Protein AF-T0ZPZ7-F1 (afdb_monomer)

InterPro domains:
  IPR003594 Histidine kinase/HSP90-like ATPase domain [PF02518] (1-65)
  IPR004358 Signal transduction histidine kinase-related protein, C-terminal [PR00344] (15-25)
  IPR004358 Signal transduction histidine kinase-r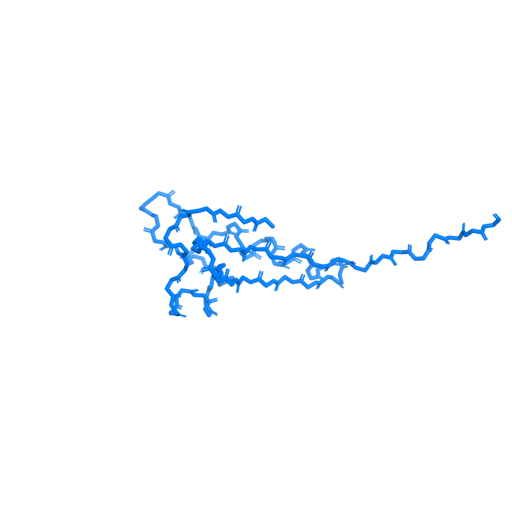elated protein, C-terminal [PR00344] (26-44)
  IPR004358 Signal transduction histidine kinase-related protein, C-terminal [PR00344] (50-63)
  IPR005467 Histidine kinase domain [PS50109] (1-66)
  IPR036890 Histidine kinase/HSP90-like ATPase superfamily [G3DSA:3.30.565.10] (1-69)
  IPR036890 Histidine kinase/HSP90-like ATPase superfamily [SSF55874] (1-64)

Structure (mmCIF, N/CA/C/O backbone):
data_AF-T0ZPZ7-F1
#
_entry.id   AF-T0ZPZ7-F1
#
loop_
_atom_site.group_PDB
_atom_site.id
_atom_site.type_symbol
_atom_site.label_atom_id
_atom_site.label_alt_id
_atom_site.label_comp_id
_atom_site.label_asym_id
_atom_site.label_entity_id
_atom_site.label_seq_id
_atom_site.pdbx_PDB_ins_code
_atom_site.Cartn_x
_atom_site.Cartn_y
_atom_site.Cartn_z
_atom_site.occupancy
_atom_site.B_iso_or_equiv
_atom_site.auth_seq_id
_atom_site.auth_comp_id
_atom_site.auth_asym_id
_atom_site.auth_atom_id
_atom_site.pdbx_PDB_model_num
ATOM 1 N N . VAL A 1 1 ? 1.135 3.519 -10.375 1.00 92.19 1 VAL A N 1
ATOM 2 C CA . VAL A 1 1 ? 1.145 4.959 -10.027 1.00 92.19 1 VAL A CA 1
ATOM 3 C C . VAL A 1 1 ? 2.422 5.227 -9.268 1.00 92.19 1 VAL A C 1
ATOM 5 O O . VAL A 1 1 ? 2.688 4.478 -8.336 1.00 92.19 1 VAL A O 1
ATOM 8 N N . SER A 1 2 ? 3.194 6.231 -9.671 1.00 94.69 2 SER A N 1
ATOM 9 C CA . SER A 1 2 ? 4.471 6.578 -9.041 1.00 94.69 2 SER A CA 1
ATOM 10 C C . SER A 1 2 ? 4.514 8.075 -8.766 1.00 94.69 2 SER A C 1
ATOM 12 O O . SER A 1 2 ? 3.976 8.852 -9.555 1.00 94.69 2 SER A O 1
ATOM 14 N N . ASP A 1 3 ? 5.129 8.459 -7.654 1.00 92.56 3 ASP A N 1
ATOM 15 C CA . ASP A 1 3 ? 5.426 9.848 -7.311 1.00 92.56 3 ASP A CA 1
ATOM 16 C C . ASP A 1 3 ? 6.937 10.076 -7.164 1.00 92.56 3 ASP A C 1
ATOM 18 O O . ASP A 1 3 ? 7.722 9.134 -7.246 1.00 92.56 3 ASP A O 1
ATOM 22 N N . ASN A 1 4 ? 7.323 11.337 -6.947 1.00 93.38 4 ASN A N 1
ATOM 23 C CA . ASN A 1 4 ? 8.713 11.765 -6.764 1.00 93.38 4 ASN A CA 1
ATOM 24 C C . ASN A 1 4 ? 8.954 12.276 -5.327 1.00 93.38 4 ASN A C 1
ATOM 26 O O . ASN A 1 4 ? 9.782 13.158 -5.104 1.00 93.38 4 ASN A O 1
ATOM 30 N N . GLY A 1 5 ? 8.154 11.816 -4.360 1.00 89.94 5 GLY A N 1
ATOM 31 C CA . GLY A 1 5 ? 8.257 12.225 -2.962 1.00 89.94 5 GLY A CA 1
ATOM 32 C C . GLY A 1 5 ? 9.377 11.502 -2.208 1.00 89.94 5 GLY A C 1
ATOM 33 O O . GLY A 1 5 ? 10.267 10.886 -2.784 1.00 89.94 5 GLY A O 1
ATOM 34 N N . GLN A 1 6 ? 9.300 11.521 -0.877 1.00 89.44 6 GLN A N 1
ATOM 35 C CA . GLN A 1 6 ? 10.253 10.804 -0.015 1.00 89.44 6 GLN A CA 1
ATOM 36 C C . GLN A 1 6 ? 10.074 9.271 -0.024 1.00 89.44 6 GLN A C 1
ATOM 38 O O . GLN A 1 6 ? 10.906 8.551 0.519 1.00 89.44 6 GLN A O 1
ATOM 43 N N . GLY A 1 7 ? 8.982 8.767 -0.608 1.00 91.00 7 GLY A N 1
ATOM 44 C CA . GLY A 1 7 ? 8.618 7.352 -0.557 1.00 91.00 7 GLY A CA 1
ATOM 45 C C . GLY A 1 7 ? 8.150 6.888 0.828 1.00 91.00 7 GLY A C 1
ATOM 46 O O . GLY A 1 7 ? 7.726 7.679 1.675 1.00 91.00 7 GLY A O 1
ATOM 47 N N . PHE A 1 8 ? 8.203 5.576 1.041 1.00 91.19 8 PHE A N 1
ATOM 48 C CA . PHE A 1 8 ? 7.892 4.906 2.300 1.00 91.19 8 PHE A CA 1
ATOM 49 C C . PHE A 1 8 ? 9.170 4.624 3.096 1.00 91.19 8 PHE A C 1
ATOM 51 O O . PHE A 1 8 ? 10.187 4.235 2.524 1.00 91.19 8 PHE A O 1
ATOM 58 N N . SER A 1 9 ? 9.115 4.729 4.424 1.00 91.81 9 SER A N 1
ATOM 59 C CA . SER A 1 9 ? 10.133 4.086 5.264 1.00 91.81 9 SER A CA 1
ATOM 60 C C . SER A 1 9 ? 9.958 2.563 5.233 1.00 91.81 9 SER A C 1
ATOM 62 O O . SER A 1 9 ? 8.857 2.072 4.973 1.00 91.81 9 SER A O 1
ATOM 64 N N . GLU A 1 10 ? 11.008 1.801 5.552 1.00 88.31 10 GLU A N 1
ATOM 65 C CA . GLU A 1 10 ? 10.933 0.329 5.611 1.00 88.31 10 GLU A CA 1
ATOM 66 C C . GLU A 1 10 ? 9.832 -0.166 6.561 1.00 88.31 10 GLU A C 1
ATOM 68 O O . GLU A 1 10 ? 9.086 -1.091 6.256 1.00 88.31 10 GLU A O 1
ATOM 73 N N . GLN A 1 11 ? 9.668 0.503 7.700 1.00 89.69 11 GLN A N 1
ATOM 74 C CA . GLN A 1 11 ? 8.637 0.164 8.683 1.00 89.69 11 GLN A CA 1
ATOM 75 C C . GLN A 1 11 ? 7.230 0.468 8.157 1.00 89.69 11 GLN A C 1
ATOM 77 O O . GLN A 1 11 ? 6.288 -0.281 8.414 1.00 89.69 11 GLN A O 1
ATOM 82 N N . MET A 1 12 ? 7.079 1.570 7.415 1.00 91.44 12 MET A N 1
ATOM 83 C CA . MET A 1 12 ? 5.794 1.951 6.843 1.00 91.44 12 MET A CA 1
ATOM 84 C C . MET A 1 12 ? 5.400 1.019 5.705 1.00 91.44 12 MET A C 1
ATOM 86 O O . MET A 1 12 ? 4.234 0.653 5.619 1.00 91.44 12 MET A O 1
ATOM 90 N N . ILE A 1 13 ? 6.340 0.616 4.847 1.00 92.38 13 ILE A N 1
ATOM 91 C CA . ILE A 1 13 ? 6.016 -0.150 3.640 1.00 92.38 13 ILE A CA 1
ATOM 92 C C . ILE A 1 13 ? 5.404 -1.514 3.964 1.00 92.38 13 ILE A C 1
ATOM 94 O O . ILE A 1 13 ? 4.454 -1.930 3.304 1.00 92.38 13 ILE A O 1
ATOM 98 N N . ALA A 1 14 ? 5.872 -2.156 5.040 1.00 91.44 14 ALA A N 1
ATOM 99 C CA . ALA A 1 14 ? 5.333 -3.422 5.533 1.00 91.44 14 ALA A CA 1
ATOM 100 C C . ALA A 1 14 ? 3.883 -3.306 6.034 1.00 91.44 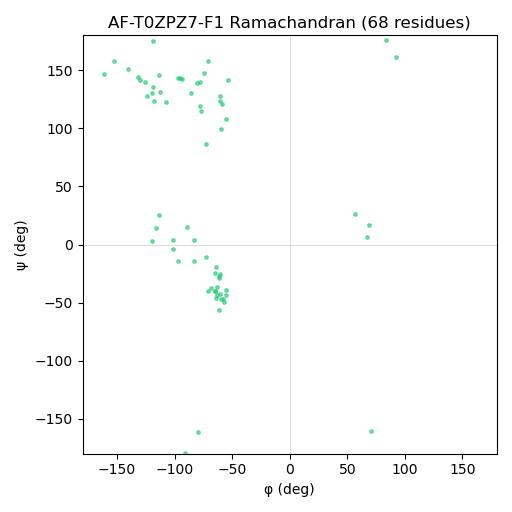14 ALA A C 1
ATOM 102 O O . ALA A 1 14 ? 3.145 -4.287 6.035 1.00 91.44 14 ALA A O 1
ATOM 103 N N . ARG A 1 15 ? 3.471 -2.101 6.443 1.00 94.56 15 ARG A N 1
ATOM 104 C CA . ARG A 1 15 ? 2.208 -1.836 7.145 1.00 94.56 15 ARG A CA 1
ATOM 105 C C . ARG A 1 15 ? 1.282 -0.888 6.390 1.00 94.56 15 ARG A C 1
ATOM 107 O O . ARG A 1 15 ? 0.219 -0.537 6.883 1.00 94.56 15 ARG A O 1
ATOM 114 N N . VAL A 1 16 ? 1.660 -0.458 5.188 1.00 94.50 16 VAL A N 1
ATOM 115 C CA . VAL A 1 16 ? 0.995 0.635 4.457 1.00 94.50 16 VAL A CA 1
ATOM 116 C C . VAL A 1 16 ? -0.462 0.320 4.079 1.00 94.50 16 VAL A C 1
ATOM 118 O O . VAL A 1 16 ? -1.252 1.219 3.800 1.00 94.50 16 VAL A O 1
ATOM 121 N N . PHE A 1 17 ? -0.827 -0.964 4.084 1.00 96.25 17 PHE A N 1
ATOM 122 C CA . PHE A 1 17 ? -2.185 -1.443 3.833 1.00 96.25 17 PHE A CA 1
ATOM 123 C C . PHE A 1 17 ? -2.955 -1.816 5.111 1.00 96.25 17 PHE A C 1
ATOM 125 O O . PHE A 1 17 ? -4.075 -2.315 5.012 1.00 96.25 17 PHE A O 1
ATOM 132 N N . GLU A 1 18 ? -2.381 -1.603 6.297 1.00 96.00 18 GLU A N 1
ATOM 133 C CA . GLU A 1 18 ? -3.088 -1.766 7.568 1.00 96.00 18 GLU A CA 1
ATOM 134 C C . GLU A 1 18 ? -3.991 -0.548 7.845 1.00 96.00 18 GLU A C 1
ATOM 136 O O . GLU A 1 18 ? -3.590 0.594 7.593 1.00 96.00 18 GLU A O 1
ATOM 141 N N . PRO A 1 19 ? -5.209 -0.754 8.379 1.00 94.94 19 PRO A N 1
ATOM 142 C CA . PRO A 1 19 ? -6.085 0.333 8.802 1.00 94.94 19 PRO A CA 1
ATOM 143 C C . PRO A 1 19 ? -5.414 1.305 9.775 1.00 94.94 19 PRO A C 1
ATOM 145 O O . PRO A 1 19 ? -4.687 0.897 10.677 1.00 94.94 19 PRO A O 1
ATOM 148 N N . TYR A 1 20 ? -5.720 2.594 9.613 1.00 93.12 20 TYR A N 1
ATOM 149 C CA . TYR A 1 20 ? -5.283 3.688 10.490 1.00 93.12 20 TYR A CA 1
ATOM 150 C C . TYR A 1 20 ? -3.777 3.992 10.474 1.00 93.12 20 TYR A C 1
ATOM 152 O O . TYR A 1 20 ? -3.321 4.866 11.213 1.00 93.12 20 TYR A O 1
ATOM 160 N N . ILE A 1 21 ? -3.001 3.360 9.588 1.00 90.25 21 ILE A N 1
ATOM 161 C CA . ILE A 1 21 ? -1.595 3.712 9.372 1.00 90.25 21 ILE A CA 1
ATOM 162 C C . ILE A 1 21 ? -1.490 4.968 8.505 1.00 90.25 21 ILE A C 1
ATOM 164 O O . ILE A 1 21 ? -1.948 5.025 7.364 1.00 90.25 21 ILE A O 1
ATOM 168 N N . THR A 1 22 ? -0.876 6.010 9.064 1.00 87.94 22 THR A N 1
ATOM 169 C CA . THR A 1 22 ? -0.643 7.298 8.402 1.00 87.94 22 THR A CA 1
ATOM 170 C C . THR A 1 22 ? 0.461 8.067 9.125 1.00 87.94 22 THR A C 1
ATOM 172 O O . THR A 1 22 ? 0.576 8.002 10.344 1.00 87.94 22 THR A O 1
ATOM 175 N N . THR A 1 23 ? 1.257 8.842 8.389 1.00 84.25 23 THR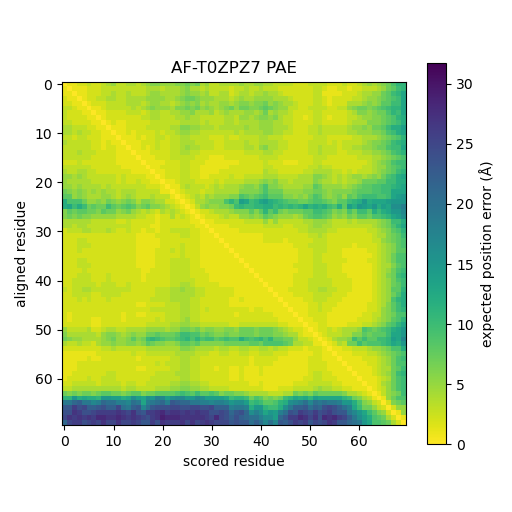 A N 1
ATOM 176 C CA . THR A 1 23 ? 2.163 9.866 8.954 1.00 84.25 23 THR A CA 1
ATOM 177 C C . THR A 1 23 ? 1.613 11.280 8.833 1.00 84.25 23 THR A C 1
ATOM 179 O O . THR A 1 23 ? 2.224 12.231 9.315 1.00 84.25 23 THR A O 1
ATOM 182 N N . LYS A 1 24 ? 0.460 11.450 8.180 1.00 83.75 24 LYS A N 1
ATOM 183 C CA . LYS A 1 24 ? -0.179 12.756 8.008 1.00 83.75 24 LYS A CA 1
ATOM 184 C C . LYS A 1 24 ? -1.051 13.071 9.216 1.00 83.75 24 LYS A C 1
ATOM 186 O O . LYS A 1 24 ? -1.932 12.285 9.552 1.00 83.75 24 LYS A O 1
ATOM 191 N N . SER A 1 25 ? -0.887 14.270 9.769 1.00 81.75 25 SER A N 1
ATOM 192 C CA . SER A 1 25 ? -1.640 14.772 10.929 1.00 81.75 25 SER A CA 1
ATOM 193 C C . SER A 1 25 ? -3.158 14.861 10.720 1.00 81.75 25 SER A C 1
ATOM 195 O O . SER A 1 25 ? -3.906 14.801 11.687 1.00 81.75 25 SER A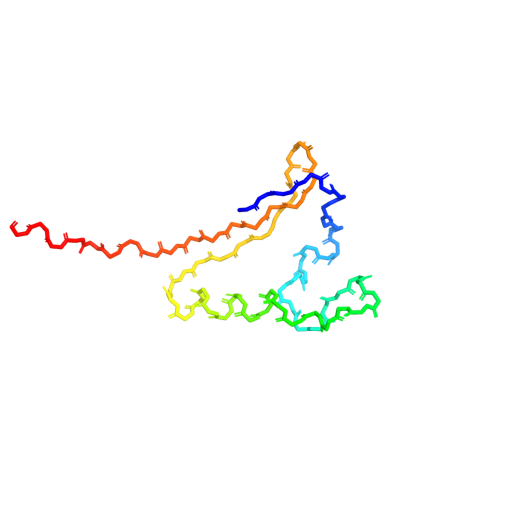 O 1
ATOM 197 N N . LYS A 1 26 ? -3.627 14.993 9.470 1.00 81.19 26 LYS A N 1
ATOM 198 C CA . LYS A 1 26 ? -5.059 15.059 9.108 1.00 81.19 26 LYS A CA 1
ATOM 199 C C . LYS A 1 26 ? -5.540 13.887 8.239 1.00 81.19 26 LYS A C 1
ATOM 201 O O . LYS A 1 26 ? -6.599 13.973 7.626 1.00 81.19 26 LYS A O 1
ATOM 206 N N . GLY A 1 27 ? -4.760 12.811 8.127 1.00 84.56 27 GLY A N 1
ATOM 207 C CA . GLY A 1 27 ? -5.161 11.609 7.388 1.00 84.56 27 GLY A CA 1
ATOM 208 C C . GLY A 1 27 ? -5.797 10.576 8.313 1.00 84.56 27 GLY A C 1
ATOM 209 O O . GLY A 1 27 ? -5.328 10.397 9.426 1.00 84.56 27 GLY A O 1
ATOM 210 N N . THR A 1 28 ? -6.827 9.861 7.857 1.00 90.44 28 THR A N 1
ATOM 211 C CA . THR A 1 28 ? -7.434 8.758 8.632 1.00 90.44 28 THR A CA 1
ATOM 212 C C . THR A 1 28 ? -6.691 7.430 8.481 1.00 90.44 28 THR A C 1
ATOM 214 O O . THR A 1 28 ? -6.956 6.498 9.228 1.00 90.44 28 THR A O 1
ATOM 217 N N . GLY A 1 29 ? -5.800 7.307 7.489 1.00 92.44 29 GLY A N 1
ATOM 218 C CA . GLY A 1 29 ? -5.085 6.058 7.198 1.00 92.44 29 GLY A CA 1
ATOM 219 C C . GLY A 1 29 ? -5.965 4.933 6.636 1.00 92.44 29 GLY A C 1
ATOM 220 O O . GLY A 1 29 ? -5.563 3.778 6.658 1.00 92.44 29 GLY A O 1
ATOM 221 N N . LEU A 1 30 ? -7.173 5.236 6.142 1.00 95.19 30 LEU A N 1
ATOM 222 C CA . LEU A 1 30 ? -8.110 4.214 5.644 1.00 95.19 30 LEU A CA 1
ATOM 223 C C . LEU A 1 30 ? -8.092 4.013 4.122 1.00 95.19 30 LEU A C 1
ATOM 225 O O . LEU A 1 30 ? -8.598 3.006 3.638 1.00 95.19 30 LEU A O 1
ATOM 229 N N . GLY A 1 31 ? -7.489 4.927 3.357 1.00 94.62 31 GLY A N 1
ATOM 230 C CA . GLY A 1 31 ? -7.537 4.888 1.890 1.00 94.62 31 GLY A CA 1
ATOM 231 C C . GLY A 1 31 ? -6.911 3.629 1.279 1.00 94.62 31 GLY A C 1
ATOM 232 O O . GLY A 1 31 ? -7.576 2.902 0.547 1.00 94.62 31 GLY A O 1
ATOM 233 N N . LEU A 1 32 ? -5.644 3.343 1.590 1.00 95.38 32 LEU A N 1
ATOM 234 C CA . LEU A 1 32 ? -4.935 2.178 1.043 1.00 95.38 32 LEU A CA 1
ATOM 235 C C . LEU A 1 32 ? -5.517 0.825 1.494 1.00 95.38 32 LEU A C 1
ATOM 237 O O . LEU A 1 32 ? -5.645 -0.051 0.638 1.00 95.38 32 LEU A O 1
ATOM 241 N N . PRO A 1 33 ? -5.935 0.642 2.761 1.00 97.00 33 PRO A N 1
ATOM 242 C CA . PRO A 1 33 ? -6.682 -0.547 3.177 1.00 97.00 33 PRO A CA 1
ATOM 243 C C . PRO A 1 33 ? -7.953 -0.790 2.351 1.00 97.00 33 PRO A C 1
ATOM 245 O O . PRO A 1 33 ? -8.203 -1.915 1.923 1.00 97.00 33 PRO A O 1
ATOM 248 N N . ILE A 1 34 ? -8.734 0.263 2.075 1.00 97.31 34 ILE A N 1
ATOM 249 C CA . ILE A 1 34 ? -9.947 0.160 1.248 1.00 97.31 34 ILE A CA 1
ATOM 250 C C . ILE A 1 34 ? -9.585 -0.242 -0.185 1.00 97.31 34 ILE A C 1
ATOM 252 O O . ILE A 1 34 ? -10.193 -1.157 -0.735 1.00 97.31 34 ILE A O 1
ATOM 256 N N . VAL A 1 35 ? -8.570 0.390 -0.783 1.00 97.31 35 VAL A N 1
ATOM 257 C CA . VAL A 1 35 ? -8.114 0.043 -2.139 1.00 97.31 35 VAL A CA 1
ATOM 258 C C . VAL A 1 35 ? -7.638 -1.407 -2.205 1.00 97.31 35 VAL A C 1
ATOM 260 O O . VAL A 1 35 ? -7.994 -2.108 -3.148 1.00 97.31 35 VAL A O 1
ATOM 263 N N . LYS A 1 36 ? -6.881 -1.881 -1.208 1.00 97.56 36 LYS A N 1
ATOM 264 C CA . LYS A 1 36 ? -6.446 -3.281 -1.140 1.00 97.56 36 LYS A CA 1
ATOM 265 C C . LYS A 1 36 ? -7.639 -4.232 -1.164 1.00 97.56 36 LYS A C 1
ATOM 267 O O . LYS A 1 36 ? -7.661 -5.124 -2.005 1.00 97.56 36 LYS A O 1
ATOM 272 N N . LYS A 1 37 ? -8.646 -3.982 -0.322 1.00 97.75 37 LYS A N 1
ATOM 273 C CA . LYS A 1 37 ? -9.871 -4.787 -0.288 1.00 97.75 37 LYS A CA 1
ATOM 274 C C . LYS A 1 37 ? -10.578 -4.810 -1.648 1.00 97.75 37 LYS A C 1
ATOM 276 O O . LYS A 1 37 ? -10.899 -5.884 -2.138 1.00 97.75 37 LYS A O 1
ATOM 281 N N . ILE A 1 38 ? -10.746 -3.650 -2.290 1.00 98.19 38 ILE A N 1
ATOM 282 C CA . ILE A 1 38 ? -11.367 -3.553 -3.623 1.00 98.19 38 ILE A CA 1
ATOM 283 C C . ILE A 1 38 ? -10.580 -4.372 -4.651 1.00 98.19 38 ILE A C 1
ATOM 285 O O . ILE A 1 38 ? -11.168 -5.121 -5.424 1.00 98.19 38 ILE A O 1
ATOM 289 N N . VAL A 1 39 ? -9.251 -4.250 -4.676 1.00 98.06 39 VAL A N 1
ATOM 290 C CA . VAL A 1 39 ? -8.407 -4.991 -5.624 1.00 98.06 39 VAL A CA 1
ATOM 291 C C . VAL A 1 39 ? -8.510 -6.501 -5.394 1.00 98.06 39 VAL A C 1
ATOM 293 O O . VAL A 1 39 ? -8.651 -7.247 -6.361 1.00 98.06 39 VAL A O 1
ATOM 296 N N . GLU A 1 40 ? -8.483 -6.951 -4.139 1.00 97.19 40 GLU A N 1
ATOM 297 C CA . GLU A 1 40 ? -8.616 -8.366 -3.771 1.00 97.19 40 GLU A CA 1
ATOM 298 C C . GLU A 1 40 ? -9.998 -8.934 -4.135 1.00 97.19 40 GLU A C 1
ATOM 300 O O . GLU A 1 40 ? -10.081 -10.037 -4.676 1.00 97.19 40 GLU A O 1
ATOM 305 N N . GLU A 1 41 ? -11.075 -8.166 -3.935 1.00 98.00 41 GLU A N 1
ATOM 306 C CA . GLU A 1 41 ? -12.440 -8.526 -4.359 1.00 98.00 41 GLU A CA 1
ATOM 307 C C . GLU A 1 41 ? -12.559 -8.693 -5.882 1.00 98.00 41 GLU A C 1
ATOM 309 O O . GLU A 1 41 ? -13.366 -9.488 -6.358 1.00 98.00 41 GLU A O 1
ATOM 314 N N . HIS A 1 42 ? -11.716 -8.003 -6.655 1.00 97.25 42 HIS A N 1
ATOM 315 C CA . HIS A 1 42 ? -11.611 -8.162 -8.110 1.00 97.25 42 HIS A CA 1
ATOM 316 C C . HIS A 1 42 ? -10.600 -9.245 -8.526 1.00 97.25 42 HIS A C 1
ATOM 318 O O . HIS A 1 42 ? -10.190 -9.297 -9.688 1.00 97.25 42 HIS A O 1
ATOM 324 N N . HIS A 1 43 ? -10.175 -10.102 -7.591 1.00 96.88 43 HIS A N 1
ATOM 325 C CA . HIS A 1 43 ? -9.153 -11.136 -7.790 1.00 96.88 43 HIS A CA 1
ATOM 326 C C . HIS A 1 43 ? -7.807 -10.582 -8.282 1.00 96.88 43 HIS A C 1
ATOM 328 O O . HIS A 1 43 ? -7.039 -11.262 -8.967 1.00 96.88 43 HIS A O 1
ATOM 334 N N . GLY A 1 44 ? -7.536 -9.320 -7.965 1.00 97.38 44 GLY A N 1
ATOM 335 C CA . GLY A 1 44 ? -6.301 -8.637 -8.286 1.00 97.38 44 GLY A CA 1
ATOM 336 C C . GLY A 1 44 ? -5.242 -8.754 -7.203 1.00 97.38 44 GLY A C 1
ATOM 337 O O . GLY A 1 44 ? -5.432 -9.349 -6.145 1.00 97.38 44 GLY A O 1
ATOM 338 N N . HIS A 1 45 ? -4.109 -8.120 -7.473 1.00 97.69 45 HIS A N 1
ATOM 339 C CA . HIS A 1 45 ? -3.002 -7.981 -6.546 1.00 97.69 45 HIS A CA 1
ATOM 340 C C . HIS A 1 45 ? -2.557 -6.523 -6.469 1.00 97.69 45 HIS A C 1
ATOM 342 O O . HIS A 1 45 ? -2.503 -5.830 -7.487 1.00 97.69 45 HIS A O 1
ATOM 348 N N . ILE A 1 46 ? -2.207 -6.066 -5.270 1.00 97.62 46 ILE A N 1
ATOM 349 C CA . ILE A 1 46 ? -1.676 -4.727 -5.021 1.00 97.62 46 ILE A CA 1
ATOM 350 C C . ILE A 1 46 ? -0.345 -4.826 -4.279 1.00 97.62 46 ILE A C 1
A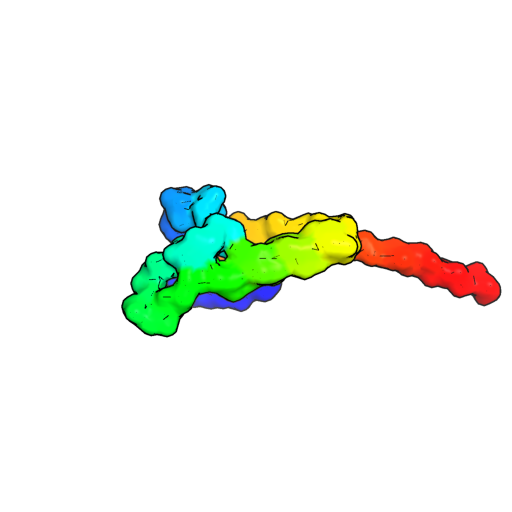TOM 352 O O . ILE A 1 46 ? -0.198 -5.631 -3.361 1.00 97.62 46 ILE A O 1
ATOM 356 N N . ARG A 1 47 ? 0.621 -3.987 -4.655 1.00 96.62 47 ARG A N 1
ATOM 357 C CA . ARG A 1 47 ? 1.896 -3.845 -3.945 1.00 96.62 47 ARG A CA 1
ATOM 358 C C . ARG A 1 47 ? 2.342 -2.391 -3.872 1.00 96.62 47 ARG A C 1
ATOM 360 O O . ARG A 1 47 ? 2.041 -1.596 -4.762 1.00 96.62 47 ARG A O 1
ATOM 367 N N . ALA A 1 48 ? 3.083 -2.075 -2.817 1.00 95.75 48 ALA A N 1
ATOM 368 C CA . ALA A 1 48 ? 3.737 -0.790 -2.612 1.00 95.75 48 ALA A CA 1
ATOM 369 C C . ALA A 1 48 ? 5.252 -0.998 -2.530 1.00 95.75 48 ALA A C 1
ATOM 371 O O . ALA A 1 48 ? 5.709 -1.931 -1.871 1.00 95.75 48 ALA A O 1
ATOM 372 N N . PHE A 1 49 ? 6.025 -0.154 -3.205 1.00 95.56 49 PHE A N 1
ATOM 373 C CA . PHE A 1 49 ? 7.489 -0.170 -3.171 1.00 95.56 49 PHE A CA 1
ATOM 374 C C . PHE A 1 49 ? 8.042 1.232 -3.442 1.00 95.56 49 PHE A C 1
ATOM 376 O O . PHE A 1 49 ? 7.358 2.062 -4.041 1.00 95.56 49 PHE A O 1
ATOM 383 N N . ASN A 1 50 ? 9.274 1.505 -3.014 1.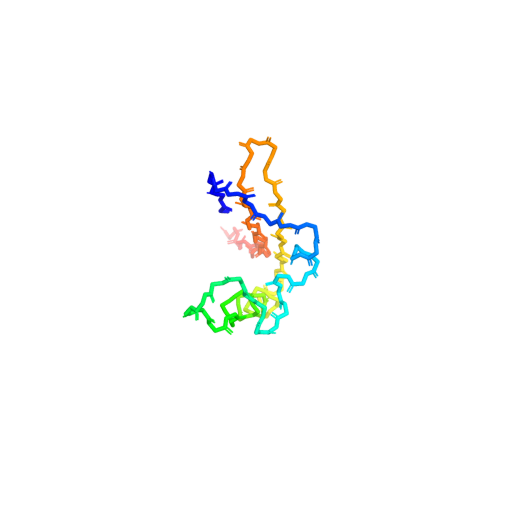00 94.75 50 ASN A N 1
ATOM 384 C CA . ASN A 1 50 ? 9.966 2.738 -3.393 1.00 94.75 50 ASN A CA 1
ATOM 385 C C . ASN A 1 50 ? 10.570 2.591 -4.791 1.00 94.75 50 ASN A C 1
ATOM 387 O O . ASN A 1 50 ? 11.113 1.538 -5.130 1.00 94.75 50 ASN A O 1
ATOM 391 N N . SER A 1 51 ? 10.469 3.640 -5.604 1.00 91.38 51 SER A N 1
ATOM 392 C CA . SER A 1 51 ? 11.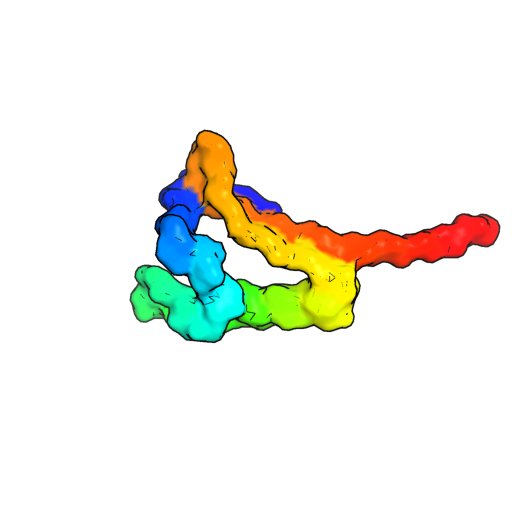116 3.672 -6.917 1.00 91.38 51 SER A CA 1
ATOM 393 C C . SER A 1 51 ? 12.621 3.893 -6.764 1.00 91.38 51 SER A C 1
ATOM 395 O O . SER A 1 51 ? 13.068 4.610 -5.870 1.00 91.38 51 SER A O 1
ATOM 397 N N . VAL A 1 52 ? 13.408 3.323 -7.681 1.00 85.94 52 VAL A N 1
ATOM 398 C CA . VAL A 1 52 ? 14.869 3.515 -7.737 1.00 85.94 52 VAL A CA 1
ATOM 399 C C . VAL A 1 52 ? 15.228 4.989 -7.966 1.00 85.94 52 VAL A C 1
ATOM 401 O O . VAL A 1 52 ? 16.261 5.457 -7.502 1.00 85.94 52 VAL A O 1
ATOM 404 N N . ALA A 1 53 ? 14.348 5.738 -8.637 1.00 85.75 53 ALA A N 1
ATOM 405 C CA . ALA A 1 53 ? 14.497 7.174 -8.868 1.00 85.75 53 ALA A CA 1
ATOM 406 C C . ALA A 1 53 ? 14.014 8.048 -7.686 1.00 85.75 53 ALA A C 1
ATOM 408 O O . ALA A 1 53 ? 14.014 9.271 -7.800 1.00 85.75 53 ALA A O 1
ATOM 409 N N . GLY A 1 54 ? 13.599 7.438 -6.569 1.00 87.25 54 GLY A N 1
ATOM 410 C CA . GLY A 1 54 ? 12.953 8.114 -5.442 1.00 87.25 54 GLY A CA 1
ATOM 411 C C . GLY A 1 54 ? 11.425 8.124 -5.544 1.00 87.25 54 GLY A C 1
ATOM 412 O O . GLY A 1 54 ? 10.858 7.907 -6.614 1.00 87.25 54 GLY A O 1
ATOM 413 N N . GLY A 1 55 ? 10.757 8.357 -4.412 1.00 93.62 55 GLY A N 1
ATOM 414 C CA . GLY A 1 55 ? 9.297 8.362 -4.310 1.00 93.62 55 GLY A CA 1
ATOM 415 C C . GLY A 1 55 ? 8.648 6.993 -4.124 1.00 93.62 55 GLY A C 1
ATOM 416 O O . GLY A 1 55 ? 9.301 5.945 -4.100 1.00 93.62 55 GLY A O 1
ATOM 417 N N . ALA A 1 56 ? 7.331 7.016 -3.941 1.00 94.50 56 ALA A N 1
ATOM 418 C CA . ALA A 1 56 ? 6.507 5.836 -3.725 1.00 94.50 56 ALA A CA 1
ATOM 419 C C . ALA A 1 56 ? 5.890 5.349 -5.038 1.00 94.50 56 ALA A C 1
ATOM 421 O O . ALA A 1 56 ? 5.469 6.129 -5.889 1.00 94.50 56 ALA A O 1
ATOM 422 N N . THR A 1 57 ? 5.786 4.031 -5.190 1.00 96.44 57 THR A N 1
ATOM 423 C CA . THR A 1 57 ? 5.042 3.389 -6.272 1.00 96.44 57 THR A CA 1
ATOM 424 C C . THR A 1 57 ? 3.997 2.443 -5.704 1.00 96.44 57 THR A C 1
ATOM 426 O O . THR A 1 57 ? 4.307 1.562 -4.904 1.00 96.44 57 THR A O 1
ATOM 429 N N . ILE A 1 58 ? 2.756 2.612 -6.162 1.00 96.50 58 ILE A N 1
ATOM 430 C CA . ILE A 1 58 ? 1.655 1.669 -5.964 1.00 96.50 58 ILE A CA 1
ATOM 431 C C . ILE A 1 58 ? 1.381 0.978 -7.296 1.00 96.50 58 ILE A C 1
ATOM 433 O O . ILE A 1 58 ? 1.081 1.631 -8.304 1.00 96.50 58 ILE A O 1
ATOM 437 N N . GLU A 1 59 ? 1.468 -0.346 -7.305 1.00 97.50 59 GLU A N 1
ATOM 438 C CA . GLU A 1 59 ? 1.144 -1.175 -8.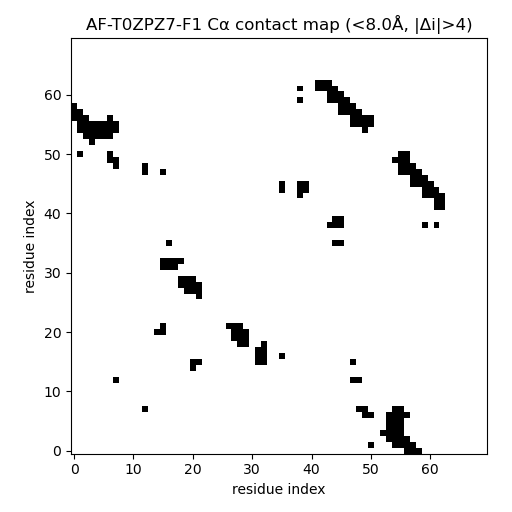461 1.00 97.50 59 GLU A CA 1
ATOM 439 C C . GLU A 1 59 ? -0.094 -2.020 -8.169 1.00 97.50 59 GLU A C 1
ATOM 441 O O . GLU A 1 59 ? 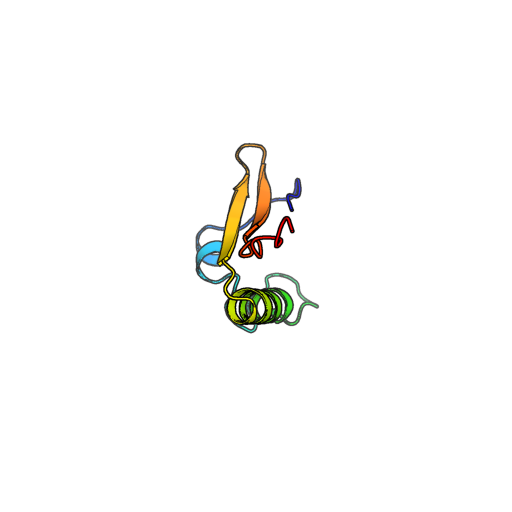-0.168 -2.680 -7.135 1.00 97.50 59 GLU A O 1
ATOM 446 N N . ILE A 1 60 ? -1.045 -2.009 -9.104 1.00 97.94 60 ILE A N 1
ATOM 447 C CA . ILE A 1 60 ? -2.254 -2.831 -9.082 1.00 97.94 60 ILE A CA 1
ATOM 448 C C . ILE A 1 60 ? -2.243 -3.705 -10.335 1.00 97.94 60 ILE A C 1
ATOM 450 O O . ILE A 1 60 ? -2.051 -3.205 -11.444 1.00 97.94 60 ILE A O 1
ATOM 454 N N . ARG A 1 61 ? -2.465 -5.006 -10.161 1.00 97.62 61 ARG A N 1
ATOM 455 C CA . ARG A 1 61 ? -2.641 -5.984 -11.237 1.00 97.62 61 ARG A CA 1
ATOM 456 C C . ARG A 1 61 ? -4.028 -6.583 -11.119 1.00 97.62 61 ARG A C 1
ATOM 458 O O . ARG A 1 61 ? -4.358 -7.133 -10.077 1.00 97.62 61 ARG A O 1
ATOM 465 N N . LEU A 1 62 ? -4.819 -6.496 -12.180 1.00 96.75 62 LEU A N 1
ATOM 466 C CA . LEU A 1 62 ? -6.143 -7.111 -12.251 1.00 96.75 62 LEU A CA 1
ATOM 467 C C . LEU A 1 62 ? -6.134 -8.225 -13.304 1.00 96.75 62 LEU A C 1
ATOM 469 O O . LEU A 1 62 ? -5.443 -8.082 -14.320 1.00 96.75 62 LEU A O 1
ATOM 473 N N . PRO A 1 63 ? -6.889 -9.318 -13.108 1.00 95.31 63 PRO A N 1
ATOM 474 C CA . PRO A 1 63 ? -7.050 -10.334 -14.133 1.00 95.31 63 PRO A CA 1
ATOM 475 C C . PRO A 1 63 ? -7.681 -9.730 -15.384 1.00 95.31 63 PRO A C 1
ATOM 477 O O . PRO A 1 63 ? -8.745 -9.112 -15.337 1.00 95.31 63 PRO A O 1
ATOM 480 N N . MET A 1 64 ? -7.044 -9.942 -16.532 1.00 91.31 64 MET A N 1
ATOM 481 C CA . MET A 1 64 ? -7.657 -9.586 -17.800 1.00 91.31 64 MET A CA 1
ATOM 482 C C . MET A 1 64 ? -8.701 -10.651 -18.132 1.00 91.31 64 MET A C 1
ATOM 484 O O . MET A 1 64 ? -8.368 -11.818 -18.354 1.00 91.31 64 MET A O 1
ATOM 488 N N . ARG A 1 65 ? -9.976 -10.264 -18.174 1.00 82.75 65 ARG A N 1
ATOM 489 C CA . ARG A 1 65 ? -11.025 -11.142 -18.694 1.00 82.75 65 ARG A CA 1
ATOM 490 C C . ARG A 1 65 ? -10.655 -11.483 -20.138 1.00 82.75 65 ARG A C 1
ATOM 492 O O . ARG A 1 65 ? -10.504 -10.575 -20.955 1.00 82.75 65 ARG A O 1
ATOM 499 N N . LYS A 1 66 ? -10.479 -12.772 -20.456 1.00 75.38 66 LYS A N 1
ATOM 500 C CA . LYS A 1 66 ? -10.322 -13.216 -21.848 1.00 75.38 66 LYS A CA 1
ATOM 501 C C . LYS A 1 66 ? -11.544 -12.708 -22.609 1.00 75.38 66 LYS A C 1
ATOM 503 O O . LYS A 1 66 ? -12.657 -13.164 -22.360 1.00 75.38 66 LYS A O 1
ATOM 508 N N . GLY A 1 67 ? -11.352 -11.710 -23.467 1.00 70.69 67 GLY A N 1
ATOM 509 C CA . GLY A 1 67 ? -12.394 -11.296 -24.390 1.00 70.69 67 GLY A CA 1
ATOM 510 C C . GLY A 1 67 ? -12.717 -12.500 -25.261 1.00 70.69 67 GLY A C 1
ATOM 511 O O . GLY A 1 67 ? -11.805 -13.063 -25.868 1.00 70.69 67 GLY A O 1
ATOM 512 N N . ASN A 1 68 ? -13.982 -12.918 -25.295 1.00 67.56 68 ASN A N 1
ATOM 513 C CA . ASN A 1 68 ? -14.439 -13.807 -26.352 1.00 67.56 68 ASN A CA 1
ATOM 514 C C . ASN A 1 68 ? -14.215 -13.054 -27.666 1.00 67.56 68 ASN A C 1
ATOM 516 O O . ASN A 1 68 ? -14.990 -12.167 -28.012 1.00 67.56 68 ASN A O 1
ATOM 520 N N . ARG A 1 69 ? -13.124 -13.373 -28.364 1.00 62.41 69 ARG A N 1
ATOM 521 C CA . ARG A 1 69 ? -13.032 -13.149 -29.803 1.00 62.41 69 ARG A CA 1
ATOM 522 C C . ARG A 1 69 ? -13.939 -14.206 -30.426 1.00 62.41 69 ARG A C 1
ATOM 524 O O . ARG A 1 69 ? -13.499 -15.333 -30.631 1.00 62.41 69 ARG A O 1
ATOM 531 N N . GLY A 1 70 ? -15.223 -13.865 -30.524 1.00 54.38 70 GLY A N 1
ATOM 532 C CA . GLY A 1 70 ? -16.146 -14.511 -31.453 1.00 54.38 70 GLY A CA 1
ATOM 533 C C . GLY A 1 70 ? -15.866 -14.035 -32.867 1.00 54.38 70 GLY A C 1
ATOM 534 O O . GLY A 1 70 ? -15.332 -12.907 -32.997 1.00 54.38 70 GLY A O 1
#

pLDDT: mean 91.13, std 8.42, range [54.38, 98.19]

Mean predicted aligned error: 4.81 Å

Solvent-accessible surface area (backbone atoms only — not comparable to full-atom values): 4228 Å² total; per-residue (Å²): 92,74,49,81,52,89,42,62,54,78,75,46,54,81,39,53,57,38,74,60,47,63,92,51,95,87,54,73,21,47,64,49,26,51,51,47,51,54,36,47,76,61,69,25,48,72,52,72,48,65,42,95,89,42,5,36,28,45,47,77,48,65,70,76,77,81,72,82,82,122

Radius of gyration: 14.6 Å; Cα contacts (8 Å, |Δi|>4): 97; chains: 1; bounding box: 31×30×42 Å

Organism: NCBI:txid410659

Foldseek 3Di:
DWDADQEDDPVCQVCLLPFQDDPDPPDRSCVNVVVQVVLVVQVKDWHWDADPNGTIDIDIGGDDDPPPPD

Secondary structure (DSSP, 8-state):
-B-SS----HHHHTTTTSTT--SSTT--S-HHHHHHHHHHHTT-EEEEEE-TTSSEEEEEE---------

Sequence (70 aa):
VSDNGQGFSEQMIARVFEPYITTKSKGTGLGLPIVKKIVEEHHGHIRAFNSVAGGATIEIRLPMRKGNRG

Nearest PDB structures (foldseek):
  4gcz-assembly1_A  TM=9.554E-01  e=8.934E-05  Bacillus subtilis subsp. subtilis str. 168
  8a6x-assembly1_B  TM=9.468E-01  e=9.547E-05  Pseudomonas putida KT2440
  8a7f-assembly1_A  TM=9.683E-01  e=1.979E-04  Pseudomonas putida KT2440
  3sl2-assembly1_A  TM=8.686E-01  e=4.684E-04  Bacillus subtilis
  8isk-assembly1_B  TM=5.950E-01  e=1.226E-01  Zea mays